Protein AF-A0A3B0WNJ0-F1 (afdb_mo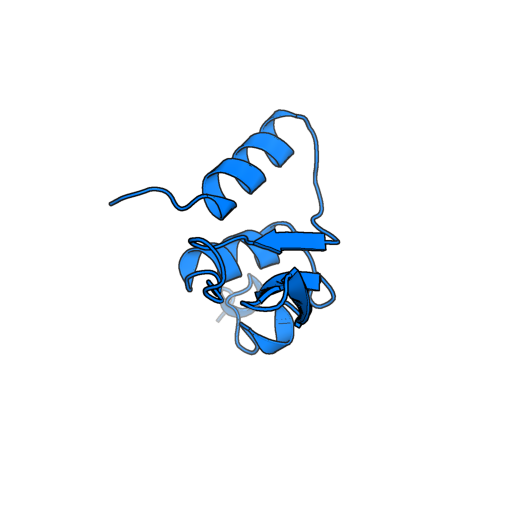nomer)

Foldseek 3Di:
DDDDPLNVVLVVCVVVPHQEAQEDEDEDPQFDWDDDDPVSLQSNCNRYPQNRWYWTQHNVRDTDIDGSCVVCVPHDDPVVVVD

Secondary structure (DSSP, 8-state):
-PPPHHHHHHHHHHHTT----SEEEE--STT---PPPHHHHHHHHHTS-TT-EEEEE-TTS-EEEEEHHHH-TT---GGGT--

Structure (mmCIF, N/CA/C/O backbone):
data_AF-A0A3B0WNJ0-F1
#
_entry.id   AF-A0A3B0WNJ0-F1
#
loop_
_atom_site.group_PDB
_atom_site.id
_atom_site.type_symbol
_atom_site.label_atom_id
_atom_site.label_alt_id
_atom_site.label_comp_id
_atom_site.label_asym_id
_atom_site.label_entity_id
_atom_site.label_seq_id
_atom_site.pdbx_PDB_ins_code
_atom_site.Cartn_x
_atom_site.Cartn_y
_atom_site.Cartn_z
_atom_site.occupancy
_atom_site.B_iso_or_equiv
_atom_site.auth_seq_id
_atom_site.auth_comp_id
_atom_site.auth_asym_id
_atom_site.auth_atom_id
_atom_site.pdbx_PDB_model_num
ATOM 1 N N . MET A 1 1 ? 16.369 -2.815 10.590 1.00 54.22 1 MET A N 1
ATOM 2 C CA . MET A 1 1 ? 15.053 -2.709 9.924 1.00 54.22 1 MET A CA 1
ATOM 3 C C . MET A 1 1 ? 15.047 -1.424 9.121 1.00 54.22 1 MET A C 1
ATOM 5 O O . MET A 1 1 ? 15.434 -0.405 9.676 1.00 54.22 1 MET A O 1
ATOM 9 N N . GLY A 1 2 ? 14.711 -1.485 7.833 1.00 84.69 2 GLY A N 1
ATOM 10 C CA . GLY A 1 2 ? 14.542 -0.293 6.996 1.00 84.69 2 GLY A CA 1
ATOM 11 C C . GLY A 1 2 ? 13.098 0.211 7.036 1.00 84.69 2 GLY A C 1
ATOM 12 O O . GLY A 1 2 ? 12.206 -0.547 7.409 1.00 84.69 2 GLY A O 1
ATOM 13 N N . CYS A 1 3 ? 12.890 1.471 6.656 1.00 91.38 3 CYS A N 1
ATOM 14 C CA . CYS A 1 3 ? 11.567 2.054 6.438 1.00 91.38 3 CYS A CA 1
ATOM 15 C C . CYS A 1 3 ? 11.260 2.017 4.936 1.00 91.38 3 CYS A C 1
ATOM 17 O O . CYS A 1 3 ? 12.086 2.459 4.134 1.00 91.38 3 CYS A O 1
ATOM 19 N N . CYS A 1 4 ? 10.105 1.479 4.554 1.00 96.06 4 CYS A N 1
ATOM 20 C CA . CYS A 1 4 ? 9.634 1.512 3.173 1.00 96.06 4 CYS A CA 1
ATOM 21 C C . CYS A 1 4 ? 9.162 2.929 2.786 1.00 96.06 4 CYS A C 1
ATOM 23 O O . CYS A 1 4 ? 8.877 3.773 3.645 1.00 96.06 4 CYS A O 1
ATOM 25 N N . ALA A 1 5 ? 9.072 3.202 1.482 1.00 95.75 5 ALA A N 1
ATOM 26 C CA . ALA A 1 5 ? 8.648 4.509 0.978 1.00 95.75 5 ALA A CA 1
ATOM 27 C C . ALA A 1 5 ? 7.211 4.838 1.417 1.00 95.75 5 ALA A C 1
ATOM 29 O O . ALA A 1 5 ? 6.920 5.959 1.829 1.00 95.75 5 ALA A O 1
ATOM 30 N N . GLU A 1 6 ? 6.340 3.832 1.417 1.00 97.44 6 GLU A N 1
ATOM 31 C CA . GLU A 1 6 ? 4.938 3.915 1.810 1.00 97.44 6 GLU A CA 1
ATOM 32 C C . GLU A 1 6 ? 4.802 4.316 3.284 1.00 97.44 6 GLU A C 1
ATOM 34 O O . GLU A 1 6 ? 4.041 5.221 3.608 1.00 97.44 6 GLU A O 1
ATOM 39 N N . GLN A 1 7 ? 5.601 3.725 4.178 1.00 97.19 7 GLN A N 1
ATOM 40 C CA . GLN A 1 7 ? 5.590 4.070 5.607 1.00 97.19 7 GLN A CA 1
ATOM 41 C C . GLN A 1 7 ? 5.990 5.530 5.842 1.00 97.19 7 GLN A C 1
ATOM 43 O O . GLN A 1 7 ? 5.385 6.222 6.664 1.00 97.19 7 GLN A O 1
ATOM 48 N N . SER A 1 8 ? 6.985 6.015 5.095 1.00 97.00 8 SER A N 1
ATOM 49 C CA . SER A 1 8 ? 7.417 7.414 5.158 1.00 97.00 8 SER A CA 1
ATOM 50 C C . SER A 1 8 ? 6.338 8.355 4.612 1.00 97.00 8 SER A C 1
ATOM 52 O O . SER A 1 8 ? 6.054 9.376 5.235 1.00 97.00 8 SER A O 1
ATOM 54 N N . ALA A 1 9 ? 5.695 7.997 3.497 1.00 97.88 9 ALA A N 1
ATOM 55 C CA . ALA A 1 9 ? 4.612 8.775 2.898 1.00 97.88 9 ALA A CA 1
ATOM 56 C C . ALA A 1 9 ? 3.390 8.879 3.825 1.00 97.88 9 ALA A C 1
ATOM 58 O O . ALA A 1 9 ? 2.882 9.977 4.046 1.00 97.88 9 ALA A O 1
ATOM 59 N N . VAL A 1 10 ? 2.963 7.763 4.425 1.00 97.69 10 VAL A N 1
ATOM 60 C CA . VAL A 1 10 ? 1.849 7.738 5.385 1.00 97.69 10 VAL A CA 1
ATOM 61 C C . VAL A 1 10 ? 2.191 8.549 6.635 1.00 97.69 10 VAL A C 1
ATOM 63 O O . VAL A 1 10 ? 1.391 9.373 7.072 1.00 97.69 10 VAL A O 1
ATOM 66 N N . SER A 1 11 ? 3.410 8.408 7.161 1.00 96.81 11 SER A N 1
ATOM 67 C CA . SER A 1 11 ? 3.866 9.197 8.314 1.00 96.81 11 SER A CA 1
ATOM 68 C C . SER A 1 11 ? 3.836 10.703 8.023 1.00 96.81 11 SER A C 1
ATOM 70 O O . SER A 1 11 ? 3.355 11.485 8.841 1.00 96.81 11 SER A O 1
ATOM 72 N N . GLN A 1 12 ? 4.306 11.123 6.843 1.00 97.94 12 GLN A N 1
ATOM 73 C CA . GLN A 1 12 ? 4.259 12.528 6.426 1.00 97.94 12 GLN A CA 1
ATOM 74 C C . GLN A 1 12 ? 2.827 13.025 6.228 1.00 97.94 12 GLN A C 1
ATOM 76 O O . GLN A 1 12 ? 2.519 14.141 6.643 1.00 97.94 12 GLN A O 1
ATOM 81 N N . MET A 1 13 ? 1.940 12.211 5.649 1.00 98.12 13 MET A N 1
ATOM 82 C CA . MET A 1 13 ? 0.520 12.544 5.530 1.00 98.12 13 MET A CA 1
ATOM 83 C C . MET A 1 13 ? -0.084 12.863 6.906 1.00 98.12 13 MET A C 1
ATOM 85 O O . MET A 1 13 ? -0.713 13.908 7.062 1.00 98.12 13 MET A O 1
ATOM 89 N N . ILE A 1 14 ? 0.161 12.011 7.906 1.00 97.62 14 ILE A N 1
ATOM 90 C CA . ILE A 1 14 ? -0.371 12.168 9.269 1.00 97.62 14 ILE A CA 1
ATOM 91 C C . ILE A 1 14 ? 0.179 13.425 9.944 1.00 97.62 14 ILE A C 1
ATOM 93 O O . ILE A 1 14 ? -0.587 14.217 10.490 1.00 97.62 14 ILE A O 1
ATOM 97 N N . VAL A 1 15 ? 1.497 13.649 9.880 1.00 98.19 15 VAL A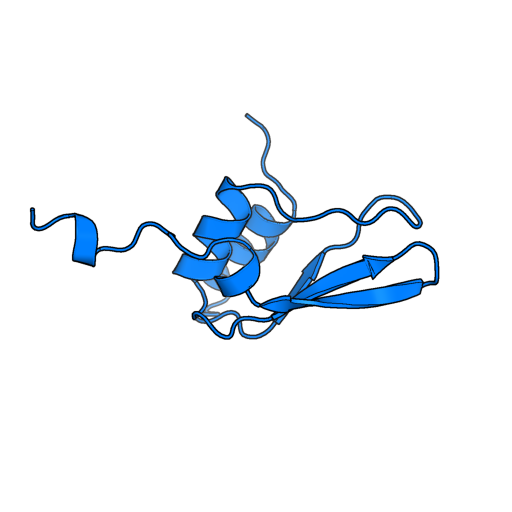 N 1
ATOM 98 C CA . VAL A 1 15 ? 2.142 14.834 10.480 1.00 98.19 15 VAL A CA 1
ATOM 99 C C . VAL A 1 15 ? 1.596 16.139 9.892 1.00 98.19 15 VAL A C 1
ATOM 101 O O . VAL A 1 15 ? 1.516 17.144 10.594 1.00 98.19 15 VAL A O 1
ATOM 104 N N . ASN A 1 16 ? 1.167 16.121 8.628 1.00 98.12 16 ASN A N 1
ATOM 105 C CA . ASN A 1 16 ? 0.556 17.268 7.955 1.00 98.12 16 ASN A CA 1
ATOM 106 C C . ASN A 1 16 ? -0.981 17.331 8.112 1.00 98.12 16 ASN A C 1
ATOM 108 O O . ASN A 1 16 ? -1.634 18.120 7.431 1.00 98.12 16 ASN A O 1
ATOM 112 N N . GLY A 1 17 ? -1.574 16.530 9.004 1.00 97.75 17 GLY A N 1
ATOM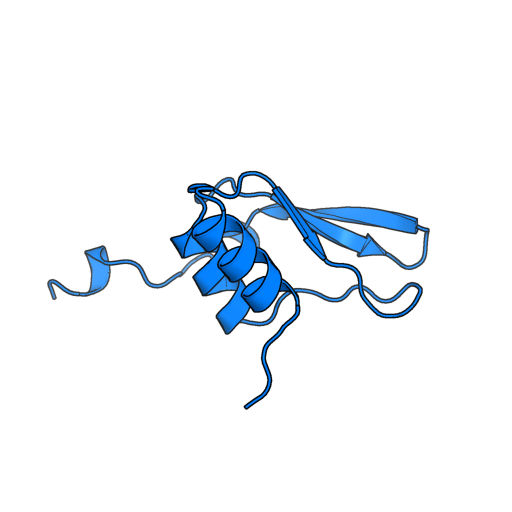 113 C CA . GLY A 1 17 ? -3.006 16.565 9.326 1.00 97.75 17 GLY A CA 1
ATOM 114 C C . GLY A 1 17 ? -3.911 15.758 8.386 1.00 97.75 17 GLY A C 1
ATOM 115 O O . GLY A 1 17 ? -5.135 15.834 8.503 1.00 97.75 17 GLY A O 1
ATOM 116 N N . GLY A 1 18 ? -3.343 14.981 7.461 1.00 96.94 18 GLY A N 1
ATOM 117 C CA . GLY A 1 18 ? -4.095 14.021 6.657 1.00 96.94 18 GLY A CA 1
ATOM 118 C C . GLY A 1 18 ? -4.519 12.809 7.490 1.00 96.94 18 GLY A C 1
ATOM 119 O O . GLY A 1 18 ? -3.776 12.347 8.351 1.00 96.94 18 GLY A O 1
ATOM 120 N N . GLN A 1 19 ? -5.726 12.297 7.240 1.00 92.94 19 GLN A N 1
ATOM 121 C CA . GLN A 1 19 ? -6.348 11.273 8.095 1.00 92.94 19 GLN A CA 1
ATOM 122 C C . GLN A 1 19 ? -6.700 9.977 7.362 1.00 92.94 19 GLN A C 1
ATOM 124 O O . GLN A 1 19 ? -6.650 8.913 7.970 1.00 92.94 19 GLN A O 1
ATOM 129 N N . THR A 1 20 ? -7.063 10.048 6.077 1.00 97.31 20 THR A N 1
ATOM 130 C CA . THR A 1 20 ? -7.572 8.885 5.337 1.00 97.31 20 THR A CA 1
ATOM 131 C C . THR A 1 20 ? -6.982 8.813 3.937 1.00 97.31 20 THR A C 1
ATOM 133 O O . THR A 1 20 ? -7.108 9.748 3.145 1.00 97.31 20 THR A O 1
ATOM 136 N N . ILE A 1 21 ? -6.389 7.670 3.617 1.00 98.19 21 ILE A N 1
ATOM 137 C CA . ILE A 1 21 ? -5.831 7.338 2.313 1.00 98.19 21 ILE A CA 1
ATOM 138 C C . ILE A 1 21 ? -6.956 6.785 1.442 1.00 98.19 21 ILE A C 1
ATOM 140 O O . ILE A 1 21 ? -7.472 5.698 1.686 1.00 98.19 21 ILE A O 1
ATOM 144 N N . LYS A 1 22 ? -7.326 7.514 0.388 1.00 98.12 22 LYS A N 1
ATOM 145 C CA . LYS A 1 22 ? -8.220 6.989 -0.660 1.00 98.12 22 LYS A CA 1
ATOM 146 C C . LYS A 1 22 ? -7.449 6.317 -1.790 1.00 98.12 22 LYS A C 1
ATOM 148 O O . LYS A 1 22 ? -7.898 5.314 -2.333 1.00 98.12 22 LYS A O 1
ATOM 153 N N . HIS A 1 23 ? -6.271 6.853 -2.096 1.00 98.00 23 HIS A N 1
ATOM 154 C CA . HIS A 1 23 ? -5.398 6.385 -3.163 1.00 98.00 23 HIS A CA 1
ATOM 155 C C . HIS A 1 23 ? -3.940 6.461 -2.715 1.00 98.00 23 HIS A C 1
ATOM 157 O O . HIS A 1 23 ? -3.543 7.429 -2.063 1.00 98.00 23 HIS A O 1
ATOM 163 N N . ILE A 1 24 ? -3.137 5.478 -3.111 1.00 97.62 24 ILE A N 1
ATOM 164 C CA . ILE A 1 24 ? -1.679 5.499 -2.973 1.00 97.62 24 ILE A CA 1
ATOM 165 C C . ILE A 1 24 ? -1.036 4.962 -4.252 1.00 97.62 24 ILE A C 1
ATOM 167 O O . ILE A 1 24 ? -1.498 3.978 -4.820 1.00 97.62 24 ILE A O 1
ATOM 171 N N . LEU A 1 25 ? 0.023 5.625 -4.715 1.00 95.81 25 LEU A N 1
ATOM 172 C CA . LEU A 1 25 ? 0.799 5.220 -5.884 1.00 95.81 25 LEU A CA 1
ATOM 173 C C . LEU A 1 25 ? 2.169 4.713 -5.431 1.00 95.81 25 LEU A C 1
ATOM 175 O O . LEU A 1 25 ? 2.911 5.441 -4.772 1.00 95.81 25 LEU A O 1
ATOM 179 N N . VAL A 1 26 ? 2.498 3.478 -5.801 1.00 95.19 26 VAL A N 1
ATOM 180 C CA . VAL A 1 26 ? 3.785 2.842 -5.520 1.00 95.19 26 VAL A CA 1
ATOM 181 C C . VAL A 1 26 ? 4.536 2.651 -6.831 1.00 95.19 26 VAL A C 1
ATOM 183 O O . VAL A 1 26 ? 4.042 2.037 -7.779 1.00 95.19 26 VAL A O 1
ATOM 186 N N . ILE A 1 27 ? 5.746 3.202 -6.873 1.00 92.12 27 ILE A N 1
ATOM 187 C CA . ILE A 1 27 ? 6.620 3.187 -8.042 1.00 92.12 27 ILE A CA 1
ATOM 188 C C . ILE A 1 27 ? 7.889 2.422 -7.680 1.00 92.12 27 ILE A C 1
ATOM 190 O O . ILE A 1 27 ? 8.562 2.737 -6.696 1.00 92.12 27 ILE A O 1
ATOM 194 N N . GLY A 1 28 ? 8.184 1.388 -8.465 1.00 87.94 28 GLY A N 1
ATOM 195 C CA . GLY A 1 28 ? 9.391 0.582 -8.339 1.00 87.94 28 GLY A CA 1
ATOM 196 C C . GLY A 1 28 ? 10.574 1.157 -9.114 1.00 87.94 28 GLY A C 1
ATOM 197 O O . GLY A 1 28 ? 10.554 2.274 -9.629 1.00 87.94 28 GLY A O 1
ATOM 198 N N . LYS A 1 29 ? 11.636 0.356 -9.231 1.00 85.00 29 LYS A N 1
ATOM 199 C CA . LYS A 1 29 ? 12.720 0.646 -10.174 1.00 85.00 29 LYS A CA 1
ATOM 200 C C . LYS A 1 29 ? 12.163 0.586 -11.598 1.00 85.00 29 LYS A C 1
ATOM 202 O O . LYS A 1 29 ? 11.337 -0.273 -11.869 1.00 85.00 29 LYS A O 1
ATOM 207 N N . ALA A 1 30 ? 12.640 1.475 -12.475 1.00 77.31 30 ALA A N 1
ATOM 208 C CA . ALA A 1 30 ? 12.174 1.678 -13.851 1.00 77.31 30 ALA A CA 1
ATOM 209 C C . ALA A 1 30 ? 11.569 0.423 -14.510 1.00 77.31 30 ALA A C 1
ATOM 211 O O . ALA A 1 30 ? 12.283 -0.438 -15.025 1.00 77.31 30 ALA A O 1
ATOM 212 N N . GLY A 1 31 ? 10.237 0.368 -14.483 1.00 68.62 31 GLY A N 1
ATOM 213 C CA . GLY A 1 31 ? 9.427 -0.645 -15.137 1.00 68.62 31 GLY A CA 1
ATOM 214 C C . GLY A 1 31 ? 9.175 -1.950 -14.374 1.00 68.62 31 GLY A C 1
ATOM 215 O O . GLY A 1 31 ? 8.592 -2.876 -14.930 1.00 68.62 31 GLY A O 1
ATOM 216 N N . GLU A 1 32 ? 9.560 -2.055 -13.111 1.00 81.25 32 GLU A N 1
ATOM 217 C CA . GLU A 1 32 ? 9.237 -3.212 -12.279 1.00 81.25 32 GLU A CA 1
ATOM 218 C C . GLU A 1 32 ? 8.047 -2.909 -11.368 1.00 81.25 32 GLU A C 1
ATOM 220 O O . GLU A 1 32 ? 8.043 -1.928 -10.620 1.00 81.25 32 GLU A O 1
ATOM 225 N N . ILE A 1 33 ? 7.047 -3.796 -11.400 1.00 85.00 33 ILE A N 1
ATOM 226 C CA . ILE A 1 33 ? 5.932 -3.756 -10.453 1.00 85.00 33 ILE A CA 1
ATOM 227 C C . ILE A 1 33 ? 6.498 -4.014 -9.056 1.00 85.00 33 ILE A C 1
ATOM 229 O O . ILE A 1 33 ? 7.067 -5.074 -8.793 1.00 85.00 33 ILE A O 1
ATOM 233 N N . CYS A 1 34 ? 6.302 -3.057 -8.154 1.00 90.31 34 CYS A N 1
ATOM 234 C CA . CYS A 1 34 ? 6.742 -3.139 -6.767 1.00 90.31 34 CYS A CA 1
ATOM 235 C C . CYS A 1 34 ? 5.515 -3.141 -5.844 1.00 90.31 34 CYS A C 1
ATOM 237 O O . CYS A 1 34 ? 5.044 -2.072 -5.456 1.00 90.31 34 CYS A O 1
ATOM 239 N N . PRO A 1 35 ? 4.934 -4.313 -5.529 1.00 92.06 35 PRO A N 1
ATOM 240 C CA . PRO A 1 35 ? 3.802 -4.373 -4.617 1.00 92.06 35 PRO A CA 1
ATOM 241 C C . PRO A 1 35 ? 4.253 -4.042 -3.184 1.00 92.06 35 PRO A C 1
ATOM 243 O O . PRO A 1 35 ? 5.326 -4.492 -2.768 1.00 92.06 35 PRO A O 1
ATOM 246 N N . PRO A 1 36 ? 3.429 -3.333 -2.389 1.00 95.69 36 PRO A N 1
ATOM 247 C CA . PRO A 1 36 ? 3.783 -2.980 -1.020 1.00 95.69 36 PRO A CA 1
ATOM 248 C C . PRO A 1 36 ? 4.018 -4.227 -0.166 1.00 95.69 36 PRO A C 1
ATOM 250 O O . PRO A 1 36 ? 3.335 -5.252 -0.314 1.00 95.69 36 PRO A O 1
ATOM 253 N N . CYS A 1 37 ? 4.977 -4.140 0.756 1.00 96.00 37 CYS A N 1
ATOM 254 C CA . CYS A 1 37 ? 5.264 -5.225 1.693 1.00 96.00 37 CYS A CA 1
ATOM 255 C C . CYS A 1 37 ? 4.124 -5.394 2.716 1.00 96.00 37 CYS A C 1
ATOM 257 O O . CYS A 1 37 ? 3.303 -4.495 2.899 1.00 96.00 37 CYS A O 1
ATOM 259 N N . GLY A 1 38 ? 4.074 -6.531 3.420 1.00 95.38 38 GLY A N 1
ATOM 260 C CA . GLY A 1 38 ? 2.985 -6.830 4.363 1.00 95.38 38 GLY A CA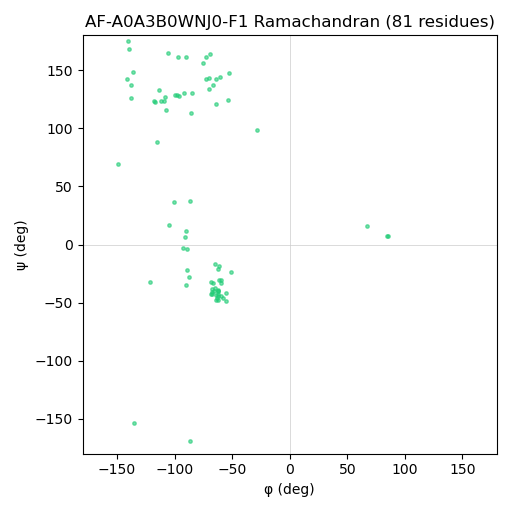 1
ATOM 261 C C . GLY A 1 38 ? 2.776 -5.754 5.438 1.00 95.38 38 GLY A C 1
ATOM 262 O O . GLY A 1 38 ? 1.644 -5.353 5.689 1.00 95.38 38 GLY A O 1
ATOM 263 N N . ALA A 1 39 ? 3.862 -5.214 6.001 1.00 95.81 39 ALA A N 1
ATOM 264 C CA . ALA A 1 39 ? 3.782 -4.133 6.986 1.00 95.81 39 ALA A CA 1
ATOM 265 C C . ALA A 1 39 ? 3.209 -2.834 6.389 1.00 95.81 39 ALA A C 1
ATOM 267 O O . ALA A 1 39 ? 2.426 -2.149 7.041 1.00 95.81 39 ALA A O 1
ATOM 268 N N . CYS A 1 40 ? 3.555 -2.513 5.138 1.00 97.25 40 CYS A N 1
ATOM 269 C CA . CYS A 1 40 ? 2.994 -1.351 4.449 1.00 97.25 40 CYS A CA 1
ATOM 270 C C . CYS A 1 40 ? 1.508 -1.533 4.164 1.00 97.25 40 CYS A C 1
ATOM 272 O O . CYS A 1 40 ? 0.750 -0.594 4.359 1.00 97.25 40 CYS A O 1
ATOM 274 N N . ARG A 1 41 ? 1.077 -2.732 3.754 1.00 97.56 41 ARG A N 1
ATOM 275 C CA . ARG A 1 41 ? -0.348 -3.025 3.531 1.00 97.56 41 ARG A CA 1
ATOM 276 C C . ARG A 1 41 ? -1.170 -2.779 4.795 1.00 97.56 41 ARG A C 1
ATOM 278 O O . ARG A 1 41 ? -2.191 -2.108 4.724 1.00 97.56 41 ARG A O 1
ATOM 285 N N . GLN A 1 42 ? -0.693 -3.256 5.943 1.00 97.00 42 GLN A N 1
ATOM 286 C CA . GLN A 1 42 ? -1.372 -3.049 7.222 1.00 97.00 42 GLN A CA 1
ATOM 287 C C . GLN A 1 42 ? -1.461 -1.555 7.578 1.00 97.00 42 GLN A C 1
ATOM 289 O O . GLN A 1 42 ? -2.550 -1.066 7.852 1.00 97.00 42 GLN A O 1
ATOM 294 N N . ILE A 1 43 ? -0.358 -0.805 7.470 1.00 96.50 43 ILE A N 1
ATOM 295 C CA . ILE A 1 43 ? -0.341 0.647 7.737 1.00 96.50 43 ILE A CA 1
ATOM 296 C C . ILE A 1 43 ? -1.257 1.419 6.773 1.00 96.50 43 ILE A C 1
ATOM 298 O O . ILE A 1 43 ? -1.943 2.354 7.181 1.00 96.50 43 ILE A O 1
ATOM 302 N N . ILE A 1 44 ? -1.281 1.041 5.491 1.00 97.50 44 ILE A N 1
ATOM 303 C CA . ILE A 1 44 ? -2.173 1.650 4.495 1.00 97.50 44 ILE A CA 1
ATOM 304 C C . ILE A 1 44 ? -3.634 1.411 4.881 1.00 97.50 44 ILE A C 1
ATOM 306 O O . ILE A 1 44 ? -4.429 2.340 4.783 1.00 97.50 44 ILE A O 1
ATOM 310 N N . LEU A 1 45 ? -3.986 0.203 5.335 1.00 96.94 45 LEU A N 1
ATOM 311 C CA . LEU A 1 45 ? -5.346 -0.105 5.771 1.00 96.94 45 LEU A CA 1
ATOM 312 C C . LEU A 1 45 ? -5.727 0.638 7.059 1.00 96.94 45 LEU A C 1
ATOM 314 O O . LEU A 1 45 ? -6.829 1.166 7.141 1.00 96.94 45 LEU A O 1
ATOM 318 N N . GLU A 1 46 ? -4.827 0.712 8.042 1.00 95.69 46 GLU A N 1
ATOM 319 C CA . GLU A 1 46 ? -5.058 1.418 9.315 1.00 95.69 46 GLU A CA 1
ATOM 320 C C . GLU A 1 46 ? -5.350 2.908 9.119 1.00 95.69 46 GLU A C 1
ATOM 322 O O . GLU A 1 46 ? -6.138 3.496 9.859 1.00 95.69 46 GLU A O 1
ATOM 327 N N . HIS A 1 47 ? -4.744 3.511 8.097 1.00 96.81 47 HIS A N 1
ATOM 328 C CA . HIS A 1 47 ? -4.970 4.902 7.712 1.00 96.81 47 HIS A CA 1
ATOM 329 C C . HIS A 1 47 ? -5.832 5.043 6.454 1.00 96.81 47 HIS A C 1
ATOM 331 O O . HIS A 1 47 ? -5.854 6.106 5.837 1.00 96.81 47 HIS A O 1
ATOM 337 N N . GLY A 1 48 ? -6.540 3.990 6.061 1.00 96.31 48 GLY A N 1
ATOM 338 C CA . GLY A 1 48 ? -7.397 3.930 4.886 1.00 96.31 48 GLY A CA 1
ATOM 339 C C . GLY A 1 48 ? -8.733 3.272 5.211 1.00 96.31 48 GLY A C 1
ATOM 340 O O . GLY A 1 48 ? -9.215 3.304 6.341 1.00 96.31 48 GLY A O 1
ATOM 341 N N . ASP A 1 49 ? -9.349 2.688 4.195 1.00 95.62 49 ASP A N 1
ATOM 342 C CA . ASP A 1 49 ? -10.509 1.815 4.321 1.00 95.62 49 ASP A CA 1
ATOM 343 C C . ASP A 1 49 ? -10.381 0.646 3.335 1.00 95.62 49 ASP A C 1
ATOM 345 O O . ASP A 1 49 ? -9.441 0.585 2.547 1.00 95.62 49 ASP A O 1
ATOM 349 N N . ARG A 1 50 ? -11.311 -0.314 3.371 1.00 95.25 50 ARG A N 1
ATOM 350 C CA . ARG A 1 50 ? -11.254 -1.496 2.489 1.00 95.25 50 ARG A CA 1
ATOM 351 C C . ARG A 1 50 ? -11.318 -1.151 0.993 1.00 95.25 50 ARG A C 1
ATOM 353 O O . ARG A 1 50 ? -10.874 -1.957 0.180 1.00 95.25 50 ARG A O 1
ATOM 360 N N . GLU A 1 51 ? -11.780 0.049 0.645 1.00 96.88 51 GLU A N 1
ATOM 361 C CA . GLU A 1 51 ? -11.866 0.543 -0.728 1.00 96.88 51 GLU A CA 1
ATOM 362 C C . GLU A 1 51 ? -10.622 1.344 -1.149 1.00 96.88 51 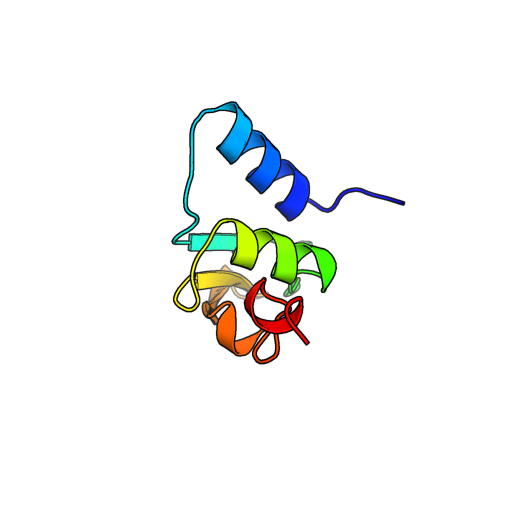GLU A C 1
ATOM 364 O O . GLU A 1 51 ? -10.536 1.758 -2.309 1.00 96.88 51 GLU A O 1
ATOM 369 N N . THR A 1 52 ? -9.642 1.559 -0.258 1.00 98.25 52 THR A N 1
ATOM 370 C CA . THR A 1 52 ? -8.391 2.260 -0.582 1.00 98.25 52 THR A CA 1
ATOM 371 C C . THR A 1 52 ? -7.717 1.615 -1.789 1.00 98.25 52 THR A C 1
ATOM 373 O O . THR A 1 52 ? -7.410 0.422 -1.791 1.00 98.25 52 THR A O 1
ATOM 376 N N . GLN A 1 53 ? -7.459 2.422 -2.816 1.00 98.38 53 GLN A N 1
ATOM 377 C CA . GLN A 1 53 ? -6.874 1.968 -4.072 1.00 98.38 53 GLN A CA 1
ATOM 378 C C . GLN A 1 53 ? -5.350 2.094 -4.043 1.00 98.38 53 GLN A C 1
ATOM 380 O O . GLN A 1 53 ? -4.796 3.151 -3.731 1.00 98.38 53 GLN A O 1
ATOM 385 N N . ILE A 1 54 ? -4.670 1.017 -4.417 1.00 97.94 54 ILE A N 1
ATOM 386 C CA . ILE A 1 54 ? -3.222 0.947 -4.572 1.00 97.94 54 ILE A CA 1
ATOM 387 C C . ILE A 1 54 ? -2.918 0.879 -6.064 1.00 97.94 54 ILE A C 1
ATOM 389 O O . ILE A 1 54 ? -3.278 -0.080 -6.747 1.00 97.94 54 ILE A O 1
ATOM 393 N N . HIS A 1 55 ? -2.243 1.907 -6.562 1.00 96.50 55 HIS A N 1
ATOM 394 C CA . HIS A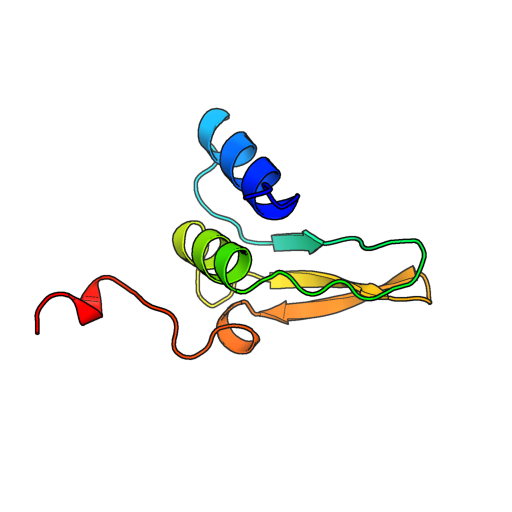 1 55 ? -1.771 1.998 -7.934 1.00 96.50 55 HIS A CA 1
ATOM 395 C C . HIS A 1 55 ? -0.311 1.553 -7.988 1.00 96.50 55 HIS A C 1
ATOM 397 O O . HIS A 1 55 ? 0.522 2.055 -7.236 1.00 96.50 55 HIS A O 1
ATOM 403 N N . LEU A 1 56 ? 0.004 0.620 -8.879 1.00 94.44 56 LEU A N 1
ATOM 404 C CA . LEU A 1 56 ? 1.345 0.087 -9.095 1.00 94.44 56 LEU A CA 1
ATOM 405 C C . LEU A 1 56 ? 1.782 0.419 -10.516 1.00 94.44 56 LEU A C 1
ATOM 407 O O . LEU A 1 56 ? 1.101 0.037 -11.471 1.00 94.44 56 LEU A O 1
ATOM 411 N N . GLU A 1 57 ? 2.909 1.110 -10.668 1.00 90.75 57 GLU A N 1
ATOM 412 C CA . GLU A 1 57 ? 3.490 1.320 -11.995 1.00 90.75 57 GLU A CA 1
ATOM 413 C C . GLU A 1 57 ? 3.974 -0.011 -12.591 1.00 90.75 57 GLU A C 1
ATOM 415 O O . GLU A 1 57 ? 4.573 -0.849 -11.916 1.00 90.75 57 GLU A O 1
ATOM 420 N N . THR A 1 58 ? 3.696 -0.204 -13.876 1.00 86.25 58 THR A N 1
ATOM 421 C CA . THR A 1 58 ? 4.137 -1.349 -14.679 1.00 86.25 58 THR A CA 1
ATOM 422 C C . THR A 1 58 ? 5.254 -0.939 -15.645 1.00 86.25 58 THR A C 1
ATOM 424 O O . THR A 1 58 ? 5.425 0.239 -15.957 1.00 86.25 58 THR A O 1
ATOM 427 N N . SER A 1 59 ? 5.963 -1.917 -16.217 1.00 78.81 59 SER A N 1
ATOM 428 C CA . SER A 1 59 ? 6.988 -1.727 -17.267 1.00 78.81 59 SER A CA 1
ATOM 429 C C . SER A 1 59 ? 6.558 -0.903 -18.469 1.00 78.81 59 SER A C 1
ATOM 431 O O . SER A 1 59 ? 7.406 -0.327 -19.145 1.00 78.81 59 SER A O 1
ATOM 433 N N . ALA A 1 60 ? 5.258 -0.829 -18.736 1.00 78.25 60 ALA A N 1
ATOM 434 C CA . ALA A 1 60 ? 4.703 -0.100 -19.865 1.00 78.25 60 ALA A CA 1
ATOM 435 C C . ALA A 1 60 ? 4.354 1.368 -19.545 1.00 78.25 60 ALA A C 1
ATOM 437 O O . ALA A 1 60 ? 3.708 2.015 -20.366 1.00 78.25 60 ALA A O 1
ATOM 4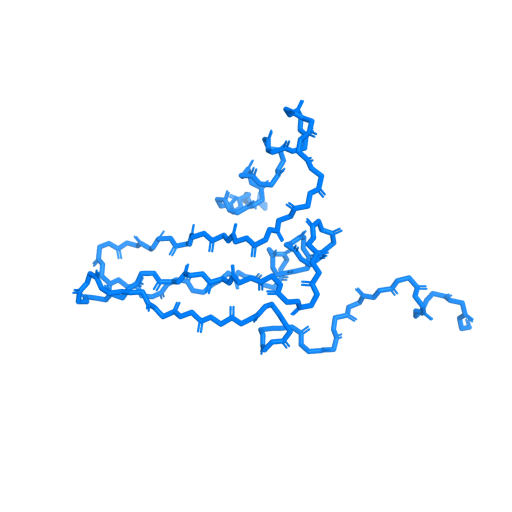38 N N . GLY A 1 61 ? 4.701 1.882 -18.355 1.00 77.62 61 GLY A N 1
ATOM 439 C CA . GLY A 1 61 ? 4.256 3.205 -17.891 1.00 77.62 61 GLY A CA 1
ATOM 440 C C . GLY A 1 61 ? 2.745 3.274 -17.623 1.00 77.62 61 GLY A C 1
ATOM 441 O O . GLY A 1 61 ? 2.165 4.355 -17.558 1.00 77.62 61 GLY A O 1
ATOM 442 N N . GLN A 1 62 ? 2.093 2.113 -17.515 1.00 86.19 62 GLN A N 1
ATOM 443 C CA . GLN A 1 62 ? 0.688 1.978 -17.129 1.00 86.19 62 GLN A CA 1
ATOM 444 C C . GLN A 1 62 ? 0.586 1.673 -15.637 1.00 86.19 62 GLN A C 1
ATOM 446 O O . GLN A 1 62 ? 1.543 1.170 -15.045 1.00 86.19 62 GLN A O 1
ATOM 451 N N . PHE A 1 63 ? -0.592 1.887 -15.054 1.00 90.19 63 PHE A N 1
ATOM 452 C CA . PHE A 1 63 ? -0.860 1.554 -13.659 1.00 90.19 63 PHE A CA 1
ATOM 453 C C . PHE A 1 63 ? -1.783 0.343 -13.544 1.00 90.19 63 PHE A C 1
ATOM 455 O O . PHE A 1 63 ? -2.885 0.339 -14.092 1.00 90.19 63 PHE A O 1
ATOM 462 N N . SER A 1 64 ? -1.355 -0.661 -12.782 1.00 91.69 64 SER A N 1
ATOM 463 C CA . SER A 1 64 ? -2.252 -1.690 -12.257 1.00 91.69 64 SER A CA 1
ATOM 464 C C . SER A 1 64 ? -2.869 -1.173 -10.965 1.00 91.69 64 SER A C 1
ATOM 466 O O . SER A 1 64 ? -2.145 -0.701 -10.093 1.00 91.69 64 SER A O 1
ATOM 468 N N . THR A 1 65 ? -4.189 -1.258 -10.828 1.00 95.88 65 THR A N 1
ATOM 469 C CA . THR A 1 65 ? -4.895 -0.803 -9.624 1.00 95.88 65 THR A CA 1
ATOM 470 C C . THR A 1 65 ? -5.519 -1.990 -8.909 1.00 95.88 65 THR A C 1
ATOM 472 O O . THR A 1 65 ? -6.141 -2.834 -9.551 1.00 95.88 65 THR A O 1
ATOM 475 N N . GLN A 1 66 ? -5.334 -2.057 -7.595 1.00 96.19 66 GLN A N 1
ATOM 476 C CA . GLN A 1 66 ? -5.910 -3.080 -6.723 1.00 96.19 66 GLN A CA 1
ATOM 477 C C . GLN A 1 66 ? -6.445 -2.413 -5.459 1.00 96.19 66 GLN A C 1
ATOM 479 O O . GLN A 1 66 ? -5.882 -1.410 -5.017 1.00 96.19 66 GLN A O 1
ATOM 484 N N . SER A 1 67 ? -7.502 -2.956 -4.858 1.00 97.69 67 SER A N 1
ATOM 485 C CA . SER A 1 67 ? -7.917 -2.486 -3.537 1.00 97.69 67 SER A CA 1
ATOM 486 C C . SER A 1 67 ? -6.964 -3.015 -2.462 1.00 97.69 67 SER A C 1
ATOM 488 O O . SER A 1 67 ? -6.322 -4.060 -2.622 1.00 97.69 67 SER A O 1
ATOM 490 N N . ILE A 1 68 ? -6.886 -2.325 -1.326 1.00 97.62 68 ILE A N 1
ATOM 491 C CA . ILE 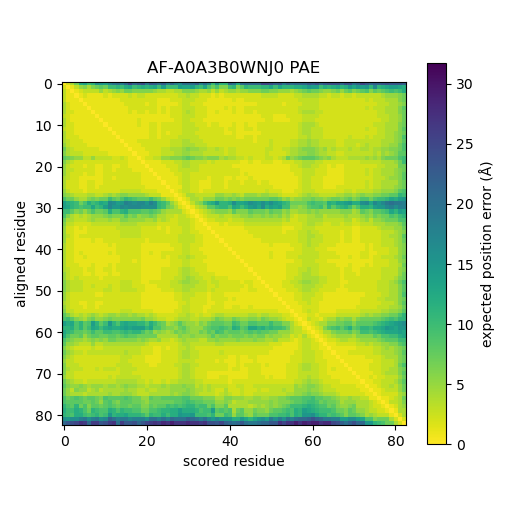A 1 68 ? -6.165 -2.848 -0.163 1.00 97.62 68 ILE A CA 1
ATOM 492 C C . ILE A 1 68 ? -6.785 -4.157 0.337 1.00 97.62 68 ILE A C 1
ATOM 494 O O . ILE A 1 68 ? -6.057 -5.028 0.808 1.00 97.62 68 ILE A O 1
ATOM 498 N N . ASN A 1 69 ? -8.098 -4.335 0.171 1.00 96.94 69 ASN A N 1
ATOM 499 C CA . ASN A 1 69 ? -8.796 -5.559 0.542 1.00 96.94 69 ASN A CA 1
ATOM 500 C C . ASN A 1 69 ? -8.372 -6.758 -0.325 1.00 96.94 69 ASN A C 1
ATOM 502 O O . ASN A 1 69 ? -8.260 -7.865 0.189 1.00 96.94 69 ASN A O 1
ATOM 506 N N . ASP A 1 70 ? -8.047 -6.545 -1.604 1.00 96.56 70 ASP A N 1
ATOM 507 C CA . ASP A 1 70 ? -7.485 -7.601 -2.464 1.00 96.56 70 ASP A CA 1
ATOM 508 C C . ASP A 1 70 ? -6.069 -8.001 -2.021 1.00 96.56 70 ASP A C 1
ATOM 510 O O . ASP A 1 70 ? -5.647 -9.149 -2.168 1.00 96.56 70 ASP A O 1
ATOM 514 N N . LEU A 1 71 ? -5.312 -7.041 -1.483 1.00 96.00 71 LEU A N 1
ATOM 515 C CA . LEU A 1 71 ? -3.916 -7.220 -1.085 1.00 96.00 71 LEU A CA 1
ATOM 516 C C . LEU A 1 71 ? -3.743 -7.713 0.356 1.00 96.00 71 LEU A C 1
ATOM 518 O O . LEU A 1 71 ? -2.681 -8.259 0.684 1.00 96.00 71 LEU A O 1
ATOM 522 N N . LEU A 1 72 ? -4.747 -7.507 1.206 1.00 96.88 72 LEU A N 1
ATOM 523 C CA . LEU A 1 72 ? -4.767 -7.885 2.615 1.00 96.88 72 LEU A CA 1
ATOM 524 C C . LEU A 1 72 ? -6.208 -8.222 3.069 1.00 96.88 72 LEU A C 1
ATOM 526 O O . LEU A 1 72 ? -6.793 -7.477 3.856 1.00 96.88 72 LEU A O 1
ATOM 530 N N . PRO A 1 73 ? -6.794 -9.335 2.586 1.00 94.94 73 PRO A N 1
ATOM 531 C CA . PRO A 1 73 ? -8.204 -9.665 2.832 1.00 94.94 73 PRO A CA 1
ATOM 532 C C . PRO A 1 73 ? -8.495 -9.992 4.302 1.00 94.94 73 PRO A C 1
ATOM 534 O O . PRO A 1 73 ? -9.510 -9.574 4.853 1.00 94.94 73 PRO A O 1
ATOM 537 N N . ASP A 1 74 ? -7.569 -10.689 4.959 1.00 93.12 74 ASP A N 1
ATOM 538 C CA . ASP A 1 74 ? -7.695 -11.126 6.352 1.00 93.12 74 ASP A CA 1
ATOM 539 C C . ASP A 1 74 ? -6.923 -10.214 7.310 1.00 93.12 74 ASP A C 1
ATOM 541 O O . ASP A 1 74 ? -6.298 -10.679 8.269 1.00 93.12 74 ASP A O 1
ATOM 545 N N . ALA A 1 75 ? -6.925 -8.910 7.021 1.00 93.44 75 ALA A N 1
ATOM 546 C CA . ALA A 1 75 ? -6.186 -7.927 7.794 1.00 93.44 75 ALA A CA 1
ATOM 547 C C . ALA A 1 75 ? -6.500 -8.000 9.289 1.00 93.44 75 ALA A C 1
ATOM 549 O O . ALA A 1 75 ? -7.627 -8.291 9.708 1.00 93.44 75 ALA A O 1
ATOM 550 N N . PHE A 1 76 ? -5.493 -7.695 10.101 1.00 91.69 76 PHE A N 1
ATOM 551 C CA . PHE A 1 76 ? -5.721 -7.496 11.518 1.00 91.69 76 PHE A CA 1
ATOM 552 C C . PHE A 1 76 ? -6.509 -6.198 11.725 1.00 91.69 76 PHE A C 1
ATOM 554 O O . PHE A 1 76 ? -6.170 -5.162 11.151 1.00 91.69 76 PHE A O 1
ATOM 561 N N . ASP A 1 77 ? -7.539 -6.260 12.562 1.00 86.19 77 ASP A N 1
ATOM 562 C CA . ASP A 1 77 ? -8.272 -5.097 13.037 1.00 86.19 77 ASP A CA 1
ATOM 563 C C . ASP A 1 77 ? -8.599 -5.260 14.527 1.00 86.19 77 ASP A C 1
ATOM 565 O O . ASP A 1 77 ? -8.452 -6.338 15.114 1.00 86.19 77 ASP A O 1
ATOM 569 N N . HIS A 1 78 ? -9.049 -4.172 15.151 1.00 84.12 78 HIS A N 1
ATOM 570 C CA . HIS A 1 78 ? -9.358 -4.165 16.578 1.00 84.12 78 HIS A CA 1
ATOM 571 C C . HIS A 1 78 ? -10.482 -5.136 16.970 1.00 84.12 78 HIS A C 1
ATOM 573 O O . HIS A 1 78 ? -10.514 -5.560 18.121 1.00 84.12 78 HIS A O 1
ATOM 579 N N . SER A 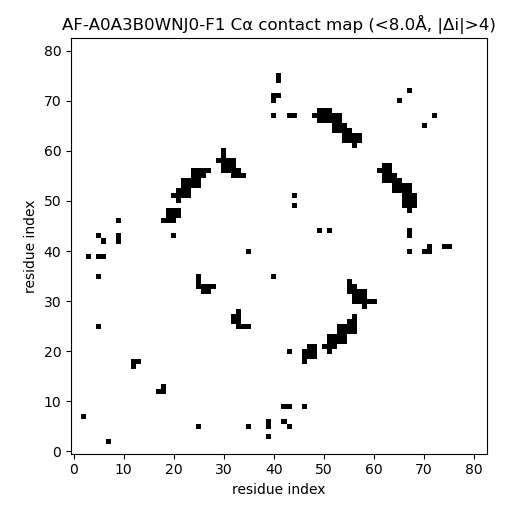1 79 ? -11.350 -5.558 16.040 1.00 83.75 79 SER A N 1
ATOM 580 C CA . SER A 1 79 ? -12.411 -6.533 16.344 1.00 83.75 79 SER A CA 1
ATOM 581 C C . SER A 1 79 ? -11.859 -7.911 16.727 1.00 83.75 79 SER A C 1
ATOM 583 O O . SER A 1 79 ? -12.563 -8.716 17.332 1.00 83.75 79 SER A O 1
ATOM 585 N N . LYS A 1 80 ? -10.584 -8.180 16.417 1.00 77.56 80 LYS A N 1
ATOM 586 C CA . LYS A 1 80 ? -9.887 -9.428 16.749 1.00 77.56 80 LYS A CA 1
ATOM 587 C C . LYS A 1 80 ? -9.198 -9.420 18.121 1.00 77.56 80 LYS A C 1
ATOM 589 O O . LYS A 1 80 ? -8.627 -10.441 18.488 1.00 77.56 80 LYS A O 1
ATOM 594 N N . LEU A 1 81 ? -9.202 -8.301 18.854 1.00 80.69 81 LEU A N 1
ATOM 595 C CA . LEU A 1 81 ? -8.552 -8.188 20.171 1.00 80.69 81 LEU A CA 1
ATOM 596 C C . LEU A 1 81 ? -9.448 -8.620 21.338 1.00 80.69 81 LEU A C 1
ATOM 598 O O . LEU A 1 81 ? -8.925 -9.080 22.347 1.00 80.69 81 LEU A O 1
ATOM 602 N N . ASP A 1 82 ? -10.768 -8.498 21.201 1.00 72.38 82 ASP A N 1
ATOM 603 C CA . ASP A 1 82 ? -11.738 -8.792 22.267 1.00 72.38 82 ASP A CA 1
ATOM 604 C C . ASP A 1 82 ? -12.151 -10.281 22.312 1.00 72.38 82 ASP A C 1
ATOM 606 O O . ASP A 1 82 ? -13.319 -10.604 22.538 1.00 72.38 82 ASP A O 1
ATOM 610 N N . GLN A 1 83 ? -11.203 -11.193 22.056 1.00 53.41 83 GLN A N 1
ATOM 611 C CA . GLN A 1 83 ? -11.407 -12.648 22.142 1.00 53.41 83 GLN A CA 1
ATOM 612 C C . GLN A 1 83 ? -11.011 -13.218 23.504 1.00 53.41 83 GLN A C 1
ATOM 614 O O . GLN A 1 83 ? -9.898 -12.904 23.984 1.00 53.41 83 GLN A O 1
#

InterPro domains:
  IPR002125 Cytidine and deoxycytidylate deaminase domain [PS51747] (1-79)
  IPR016192 APOBEC/CMP deaminase, zinc-binding [PS00903] (4-44)
  IPR016193 Cytidine deaminase-like [SSF53927] (2-81)
  IPR050202 Cytidine and Deoxycytidylate Deaminase [PTHR11644] (2-80)

Sequence (83 aa):
MGCCAEQSAVSQMIVNGGQTIKHILVIGKAGEICPPCGACRQIILEHGDRETQIHLETSAGQFSTQSINDLLPDAFDHSKLDQ

Nearest PDB structures (foldseek):
  1ux0-assembly1_B-2  TM=8.855E-01  e=1.292E-05  Bacillus subtilis
  8x6w-assembly1_A  TM=9.148E-01  e=1.932E-05  Enterococcus
  1jtk-assembly1_A  TM=8.851E-01  e=1.382E-05  Bacillus subtilis
  1ux1-assembly1_D  TM=8.957E-01  e=1.807E-05  Bacillus subtilis
  1uwz-assembly1_A  TM=8.852E-01  e=4.042E-05  Bacillus subtilis

Solvent-accessible surface area (backbone atoms only — not comparable to full-atom values): 4992 Å² total; per-residue (Å²): 137,86,83,55,70,61,53,53,51,52,53,51,38,45,77,72,72,48,73,69,43,60,68,49,78,37,76,45,64,96,46,38,70,44,77,77,52,74,71,44,50,53,55,49,43,76,36,31,45,68,74,18,32,38,32,27,35,32,63,81,80,43,70,52,75,43,39,44,35,79,77,45,71,85,58,92,56,77,85,72,66,84,115

Mean predicted aligned error: 4.09 Å

pLDDT: mean 91.76, std 9.04, range [53.41, 98.38]

Radius of gyration: 13.37 Å; Cα contacts (8 Å, |Δi|>4): 114; chains: 1; bounding box: 28×30×42 Å

Organism: NCBI:txid652676